Protein AF-A0A7S3FUT3-F1 (afdb_monomer_lite)

Radius of gyration: 18.14 Å; chains: 1; bounding box: 53×29×49 Å

Organism: NCBI:txid1461544

InterPro domains:
  IPR005062 SAC3/GANP/THP3, conserved domain [PF03399] (9-137)
  IPR045107 SAC3/GANP/THP3 [PTHR12436] (10-137)

pLDDT: mean 81.15, std 15.37, range [35.28, 95.75]

Secondary structure (DSSP, 8-state):
----------TTPPPTTHHHHHHHHHHHTSS-BTTB---HHHHHHHHHTS-HHHHTSHHHHHHHHHHHHHHHT-HHHHHHHHHTS-HHHHHHHHTTHHHHHHHHHHHHHTTTT-TT----HHHHHHHTT-SSHHHH--

Structure (mmCIF, N/CA/C/O backbone):
data_AF-A0A7S3FUT3-F1
#
_entry.id   AF-A0A7S3FUT3-F1
#
loop_
_atom_site.group_PDB
_atom_site.id
_atom_site.type_symbol
_atom_site.label_atom_id
_atom_site.label_alt_id
_atom_site.label_comp_id
_atom_site.label_asym_id
_atom_site.label_entity_id
_atom_site.label_seq_id
_atom_site.pdbx_PDB_ins_code
_atom_site.Cartn_x
_atom_site.Cartn_y
_atom_site.Cartn_z
_atom_site.occupancy
_atom_site.B_iso_or_equiv
_atom_site.auth_seq_id
_atom_site.auth_comp_id
_atom_site.auth_asym_id
_atom_site.auth_atom_id
_atom_site.pdbx_PDB_model_num
ATOM 1 N N . SER A 1 1 ? -35.130 17.865 8.132 1.00 36.56 1 SER A N 1
ATOM 2 C CA . SER A 1 1 ? -34.194 16.782 7.783 1.00 36.56 1 SER A CA 1
ATOM 3 C C . SER A 1 1 ? -33.042 16.834 8.769 1.00 36.56 1 SER A C 1
ATOM 5 O O . SER A 1 1 ? -32.382 17.861 8.861 1.00 36.56 1 SER A O 1
ATOM 7 N N . SER A 1 2 ? -32.949 15.828 9.637 1.00 39.16 2 SER A N 1
ATOM 8 C CA . SER A 1 2 ? -32.125 15.832 10.848 1.00 39.16 2 SER A CA 1
ATOM 9 C C . SER A 1 2 ? -30.652 15.613 10.494 1.00 39.16 2 SER A C 1
ATOM 11 O O . SER A 1 2 ? -30.248 14.503 10.156 1.00 39.16 2 SER A O 1
ATOM 13 N N . TYR A 1 3 ? -29.847 16.674 10.554 1.00 35.28 3 TYR A N 1
ATOM 14 C CA . TYR A 1 3 ? -28.395 16.542 10.588 1.00 35.28 3 TYR A CA 1
ATOM 15 C C . TYR A 1 3 ? -28.025 15.998 11.966 1.00 35.28 3 TYR A C 1
ATOM 17 O O . TYR A 1 3 ? -28.067 16.726 12.956 1.00 35.28 3 TYR A O 1
ATOM 25 N N . ARG A 1 4 ? -27.711 14.701 12.034 1.00 42.66 4 ARG A N 1
ATOM 26 C CA . ARG A 1 4 ? -27.164 14.051 13.228 1.00 42.66 4 ARG A CA 1
ATOM 27 C C . ARG A 1 4 ? -25.776 14.638 13.504 1.00 42.66 4 ARG A C 1
ATOM 29 O O . ARG A 1 4 ? -24.764 14.143 13.022 1.00 42.66 4 ARG A O 1
ATOM 36 N N . THR A 1 5 ? -25.749 15.740 14.241 1.00 48.84 5 THR A N 1
ATOM 37 C CA . THR A 1 5 ? -24.556 16.326 14.842 1.00 48.84 5 THR A CA 1
ATOM 38 C C . THR A 1 5 ? -24.206 15.581 16.130 1.00 48.84 5 THR A C 1
ATOM 40 O O . THR A 1 5 ? -25.088 15.192 16.890 1.00 48.84 5 THR A O 1
ATOM 43 N N . LYS A 1 6 ? -22.892 15.442 16.360 1.00 42.16 6 LYS A N 1
ATOM 44 C CA . LYS A 1 6 ? -22.205 14.847 17.522 1.00 42.16 6 LYS A CA 1
ATOM 45 C C . LYS A 1 6 ? -22.199 13.315 17.579 1.00 42.16 6 LYS A C 1
ATOM 47 O O . LYS A 1 6 ? -23.019 12.684 18.232 1.00 42.16 6 LYS A O 1
ATOM 52 N N . SER A 1 7 ? -21.165 12.718 16.985 1.00 48.50 7 SER A N 1
ATOM 53 C CA . SER A 1 7 ? -20.637 11.441 17.468 1.00 48.50 7 SER A CA 1
ATOM 54 C C . SER A 1 7 ? -19.977 11.681 18.833 1.00 48.50 7 SER A C 1
ATOM 56 O O . SER A 1 7 ? -18.773 11.921 18.926 1.00 48.50 7 SER A O 1
ATOM 58 N N . GLU A 1 8 ? -20.779 11.689 19.895 1.00 43.78 8 GLU A N 1
ATOM 59 C CA . GLU A 1 8 ? -20.281 11.477 21.251 1.00 43.78 8 GLU A CA 1
ATOM 60 C C . GLU A 1 8 ? -19.696 10.064 21.294 1.00 43.78 8 GLU A C 1
ATOM 62 O O . GLU A 1 8 ? -20.415 9.073 21.411 1.00 43.78 8 GLU A O 1
ATOM 67 N N . VAL A 1 9 ? -18.378 9.957 21.126 1.00 53.31 9 VAL A N 1
ATOM 68 C CA . VAL A 1 9 ? -17.667 8.699 21.344 1.00 53.31 9 VAL A CA 1
ATOM 69 C C . VAL A 1 9 ? -17.730 8.421 22.843 1.00 53.31 9 VAL A C 1
ATOM 71 O O . VAL A 1 9 ? -16.925 8.932 23.621 1.00 53.31 9 VAL A O 1
ATOM 74 N N . ARG A 1 10 ? -18.726 7.639 23.265 1.00 49.53 10 ARG A N 1
ATOM 75 C CA . ARG A 1 10 ? -18.738 7.024 24.592 1.00 49.53 10 ARG A CA 1
ATOM 76 C C . ARG A 1 10 ? -17.514 6.118 24.670 1.00 49.53 10 ARG A C 1
ATOM 78 O O . ARG A 1 10 ? -17.384 5.191 23.872 1.00 49.53 10 ARG A O 1
ATOM 85 N N . GLN A 1 11 ? -16.589 6.417 25.581 1.00 49.38 11 GLN A N 1
ATOM 86 C CA . GLN A 1 11 ? -15.420 5.569 25.805 1.00 49.38 11 GLN A CA 1
ATOM 87 C C . GLN A 1 11 ? -15.899 4.150 26.145 1.00 49.38 11 GLN A C 1
ATOM 89 O O . GLN A 1 11 ? -16.510 3.946 27.188 1.00 49.38 11 GLN A O 1
ATOM 94 N N . GLY A 1 12 ? -15.654 3.191 25.246 1.00 57.66 12 GLY A N 1
ATOM 95 C CA . GLY A 1 12 ? -15.927 1.768 25.475 1.00 57.66 12 GLY A CA 1
ATOM 96 C C . GLY A 1 12 ? -16.931 1.103 24.529 1.00 57.66 12 GLY A C 1
ATOM 97 O O . GLY A 1 12 ? -16.929 -0.122 24.458 1.00 57.66 12 GLY A O 1
ATOM 98 N N . GLU A 1 13 ? -17.728 1.849 23.759 1.00 67.25 13 GLU A N 1
ATOM 99 C CA . GLU A 1 13 ? -18.668 1.239 22.803 1.00 67.25 13 GLU A CA 1
ATOM 100 C C . GLU A 1 13 ? -17.945 0.812 21.507 1.00 67.25 13 GLU A C 1
ATOM 102 O O . GLU A 1 13 ? -17.239 1.626 20.897 1.00 67.25 13 GLU A O 1
ATOM 107 N N . PRO A 1 14 ? -18.063 -0.457 21.070 1.00 69.19 14 PRO A N 1
ATOM 108 C CA . PRO A 1 14 ? -17.487 -0.912 19.812 1.00 69.19 14 PRO A CA 1
ATOM 109 C C . PRO A 1 14 ? -18.183 -0.232 18.624 1.00 69.19 14 PRO A C 1
ATOM 111 O O . PRO A 1 14 ? -19.389 -0.350 18.434 1.00 69.19 14 PRO A O 1
ATOM 114 N N . CYS A 1 15 ? -17.407 0.481 17.805 1.00 82.00 15 CYS A N 1
ATOM 115 C CA . CYS A 1 15 ? -17.895 1.067 16.561 1.00 82.00 15 CYS A CA 1
ATOM 116 C C . CYS A 1 15 ? -17.772 0.038 15.432 1.00 82.00 15 CYS A C 1
ATOM 118 O O . CYS A 1 15 ? -16.674 -0.447 15.161 1.00 82.00 15 CYS A O 1
ATOM 120 N N . GLU A 1 16 ? -18.883 -0.258 14.757 1.00 87.81 16 GLU A N 1
ATOM 121 C CA . GLU A 1 16 ? -18.956 -1.230 13.656 1.00 87.81 16 GLU A CA 1
ATOM 122 C C . GLU A 1 16 ? -17.930 -0.944 12.549 1.00 87.81 16 GLU A C 1
ATOM 124 O O . GLU A 1 16 ? -17.265 -1.854 12.060 1.00 87.81 16 GLU A O 1
ATOM 129 N N . ASN A 1 17 ? -17.718 0.336 12.229 1.00 90.62 17 ASN A N 1
ATOM 130 C CA . ASN A 1 17 ? -16.804 0.758 11.166 1.00 90.62 17 ASN A CA 1
ATOM 131 C C . ASN A 1 17 ? -15.352 0.924 11.641 1.00 90.62 17 ASN A C 1
ATOM 133 O O . ASN A 1 17 ? -14.477 1.233 10.833 1.00 90.62 17 ASN A O 1
ATOM 137 N N . GLU A 1 18 ? -15.053 0.741 12.935 1.00 92.12 18 GLU A N 1
ATOM 138 C CA . GLU A 1 18 ? -13.688 0.899 13.455 1.00 92.12 18 GLU A CA 1
ATOM 139 C C . GLU A 1 18 ? -12.642 0.112 12.642 1.00 92.12 18 GLU A C 1
ATOM 141 O O . GLU A 1 18 ? -11.625 0.712 12.285 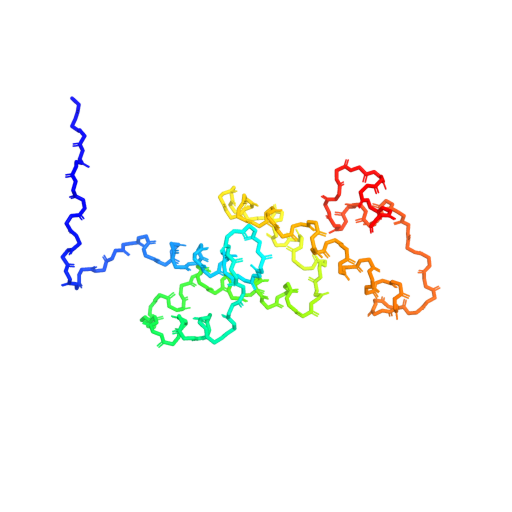1.00 92.12 18 GLU A O 1
ATOM 146 N N . PRO A 1 19 ? -12.853 -1.171 12.281 1.00 93.81 19 PRO A N 1
ATOM 147 C CA . PRO A 1 19 ? -11.848 -1.934 11.545 1.00 93.81 19 PRO A CA 1
ATOM 148 C C . PRO A 1 19 ? -11.506 -1.347 10.171 1.00 93.81 19 PRO A C 1
ATOM 150 O O . PRO A 1 19 ? -10.339 -1.339 9.776 1.00 93.81 19 PRO A O 1
ATOM 153 N N . GLU A 1 20 ? -12.498 -0.801 9.470 1.00 94.81 20 GLU A N 1
ATOM 154 C CA . GLU A 1 20 ? -12.325 -0.158 8.168 1.00 94.81 20 GLU A CA 1
ATOM 155 C C . GLU A 1 20 ? -11.471 1.116 8.289 1.00 94.81 20 GLU A C 1
ATOM 157 O O . GLU A 1 20 ? -10.458 1.270 7.604 1.00 94.81 20 GLU A O 1
ATOM 162 N N . PHE A 1 21 ? -11.799 2.001 9.236 1.00 94.25 21 PHE A N 1
ATOM 163 C CA . PHE A 1 21 ? -11.026 3.229 9.457 1.00 94.25 21 PHE A CA 1
ATOM 164 C C . PHE A 1 21 ? -9.607 2.953 9.972 1.00 94.25 21 PHE A C 1
ATOM 166 O O . PHE A 1 21 ? -8.667 3.675 9.623 1.00 94.25 21 PHE A O 1
ATOM 173 N N . ARG A 1 22 ? -9.417 1.893 10.771 1.00 94.31 22 ARG A N 1
ATOM 174 C CA . ARG A 1 22 ? -8.083 1.434 11.189 1.00 94.31 22 ARG A CA 1
ATOM 175 C C . ARG A 1 22 ? -7.259 0.988 9.985 1.00 94.31 22 ARG A C 1
ATOM 177 O O . ARG A 1 22 ? -6.097 1.375 9.888 1.00 94.31 22 ARG A O 1
ATOM 184 N N . ALA A 1 23 ? -7.858 0.245 9.056 1.00 95.38 23 ALA A N 1
ATOM 185 C CA . ALA A 1 23 ? -7.206 -0.147 7.813 1.00 95.38 23 ALA A CA 1
ATOM 186 C C . ALA A 1 23 ? -6.791 1.078 6.982 1.00 95.38 23 ALA A C 1
ATOM 188 O O . ALA A 1 23 ? -5.636 1.163 6.570 1.00 95.38 23 ALA A O 1
ATOM 189 N N . TYR A 1 24 ? -7.667 2.074 6.817 1.00 94.88 24 TYR A N 1
ATOM 190 C CA . TYR A 1 24 ? -7.325 3.316 6.108 1.00 94.88 24 TYR A CA 1
ATOM 191 C C . TYR A 1 24 ? -6.161 4.068 6.741 1.00 94.88 24 TYR A C 1
ATOM 193 O O . TYR A 1 24 ? -5.281 4.544 6.027 1.00 94.88 24 TYR A O 1
ATOM 201 N N . TYR A 1 25 ? -6.112 4.143 8.071 1.00 93.00 25 TYR A N 1
ATOM 202 C CA . TYR A 1 25 ? -4.994 4.773 8.766 1.00 93.00 25 TYR A CA 1
ATOM 203 C C . TYR A 1 25 ? -3.662 4.053 8.507 1.00 93.00 25 TYR A C 1
ATOM 205 O O . TYR A 1 25 ? -2.652 4.710 8.243 1.00 93.00 25 TYR A O 1
ATOM 213 N N . LEU A 1 26 ? -3.657 2.714 8.536 1.00 94.06 26 LEU A N 1
ATOM 214 C CA . LEU A 1 26 ? -2.470 1.924 8.193 1.00 94.06 26 LEU A CA 1
ATOM 215 C C . LEU A 1 26 ? -2.040 2.201 6.748 1.00 94.06 26 LEU A C 1
ATOM 217 O O . LEU A 1 26 ? -0.872 2.496 6.509 1.00 94.06 26 LEU A O 1
ATOM 221 N N . LEU A 1 27 ? -2.991 2.202 5.807 1.00 94.31 27 LEU A N 1
ATOM 222 C CA . LEU A 1 27 ? -2.729 2.478 4.393 1.00 94.31 27 LEU A CA 1
ATOM 223 C C . LEU A 1 27 ? -2.186 3.896 4.148 1.00 94.31 27 LEU A C 1
ATOM 225 O O . LEU A 1 27 ? -1.264 4.064 3.362 1.00 94.31 27 LEU A O 1
ATOM 229 N N . LEU A 1 28 ? -2.693 4.907 4.856 1.00 92.81 28 LEU A N 1
ATOM 230 C CA . LEU A 1 28 ? -2.210 6.294 4.780 1.00 92.81 28 LEU A CA 1
ATOM 231 C C . LEU A 1 28 ? -0.812 6.491 5.382 1.00 92.81 28 LEU A C 1
ATOM 233 O O . LEU A 1 28 ? -0.176 7.518 5.161 1.00 92.81 28 LEU A O 1
ATOM 237 N N . THR A 1 29 ? -0.327 5.551 6.187 1.00 91.88 29 THR A N 1
ATOM 238 C CA . THR A 1 29 ? 0.957 5.679 6.892 1.00 91.88 29 THR A CA 1
ATOM 239 C C . THR A 1 29 ? 1.981 4.626 6.465 1.00 91.88 29 THR A C 1
ATOM 241 O O . THR A 1 29 ? 3.057 4.545 7.060 1.00 91.88 29 THR A O 1
ATOM 244 N N . MET A 1 30 ? 1.696 3.874 5.393 1.00 90.19 30 MET A N 1
ATOM 245 C CA . MET A 1 30 ? 2.605 2.859 4.839 1.00 90.19 30 MET A CA 1
ATOM 246 C C . MET A 1 30 ? 3.931 3.465 4.387 1.00 90.19 30 MET A C 1
ATOM 248 O O . MET A 1 30 ? 5.003 2.915 4.641 1.00 90.19 30 MET A O 1
ATOM 252 N N . ASP A 1 31 ? 3.871 4.619 3.719 1.00 92.00 31 ASP A N 1
ATOM 253 C CA . ASP A 1 31 ? 5.054 5.329 3.249 1.00 92.00 31 ASP A CA 1
ATOM 254 C C . ASP A 1 31 ? 4.896 6.854 3.293 1.00 92.00 31 ASP A C 1
ATOM 256 O O . ASP A 1 31 ? 3.806 7.396 3.509 1.00 92.00 31 ASP A O 1
ATOM 260 N N . THR A 1 32 ? 6.013 7.544 3.083 1.00 89.38 32 THR A N 1
ATOM 261 C CA . THR A 1 32 ? 6.087 9.003 3.114 1.00 89.38 32 THR A CA 1
ATOM 262 C C . THR A 1 32 ? 5.458 9.604 1.860 1.00 89.38 32 THR A C 1
ATOM 264 O O . THR A 1 32 ? 5.924 9.356 0.750 1.00 89.38 32 THR A O 1
ATOM 267 N N . HIS A 1 33 ? 4.428 10.430 2.039 1.00 87.75 33 HIS A N 1
ATOM 268 C CA . HIS A 1 33 ? 3.794 11.202 0.971 1.00 87.75 33 HIS A CA 1
ATOM 269 C C . HIS A 1 33 ? 3.103 12.445 1.551 1.00 87.75 33 HIS A C 1
ATOM 271 O O . HIS A 1 33 ? 2.506 12.395 2.628 1.00 87.75 33 HIS A O 1
ATOM 277 N N . GLY A 1 34 ? 3.160 13.578 0.845 1.00 86.12 34 GLY A N 1
ATOM 278 C CA . GLY A 1 34 ? 2.579 14.836 1.329 1.00 86.12 34 GLY A CA 1
ATOM 279 C C . GLY A 1 34 ? 3.026 15.171 2.760 1.00 86.12 34 GLY A C 1
ATOM 280 O O . GLY A 1 34 ? 4.218 15.303 3.030 1.00 86.12 34 GLY A O 1
ATOM 281 N N . LYS A 1 35 ? 2.062 15.282 3.685 1.00 85.88 35 LYS A N 1
ATOM 282 C CA . LYS A 1 35 ? 2.313 15.517 5.122 1.00 85.88 35 LYS A CA 1
ATOM 283 C C . LYS A 1 35 ? 2.564 14.243 5.940 1.00 85.88 35 LYS A C 1
ATOM 285 O O . LYS A 1 35 ? 2.963 14.338 7.098 1.00 85.88 35 LYS A O 1
ATOM 290 N N . TYR A 1 36 ? 2.284 13.070 5.380 1.00 86.31 36 TYR A N 1
ATOM 291 C CA . TYR A 1 36 ? 2.439 11.796 6.070 1.00 86.31 36 TYR A CA 1
ATOM 292 C C . TYR A 1 36 ? 3.891 11.344 5.973 1.00 86.31 36 TYR A C 1
ATOM 294 O O . TYR A 1 36 ? 4.478 11.306 4.891 1.00 86.31 36 TYR A O 1
ATOM 302 N N . ARG A 1 37 ? 4.476 11.004 7.120 1.00 86.50 37 ARG A N 1
ATOM 303 C CA . ARG A 1 37 ? 5.824 10.446 7.214 1.00 86.50 37 ARG A CA 1
ATOM 304 C C . ARG A 1 37 ? 5.731 8.992 7.612 1.00 86.50 37 ARG A C 1
ATOM 306 O O . ARG A 1 37 ? 4.986 8.648 8.528 1.00 86.50 37 ARG A O 1
ATOM 313 N N . ARG A 1 38 ? 6.514 8.155 6.935 1.00 86.19 38 ARG A N 1
ATOM 314 C CA . ARG A 1 38 ? 6.620 6.753 7.306 1.00 86.19 38 ARG A CA 1
ATOM 315 C C . ARG A 1 38 ? 7.268 6.632 8.675 1.00 86.19 38 ARG A C 1
ATOM 317 O O . ARG A 1 38 ? 8.394 7.079 8.874 1.00 86.19 38 ARG A O 1
ATOM 324 N N . ASP A 1 39 ? 6.586 5.932 9.565 1.00 87.94 39 ASP A N 1
ATOM 325 C CA . ASP A 1 39 ? 7.144 5.505 10.836 1.00 87.94 39 ASP A CA 1
ATOM 326 C C . ASP A 1 39 ? 6.794 4.032 11.062 1.00 87.94 39 ASP A C 1
ATOM 328 O O . ASP A 1 39 ? 5.667 3.657 11.394 1.00 87.94 39 ASP A O 1
ATOM 332 N N . LYS A 1 40 ? 7.794 3.171 10.852 1.00 85.69 40 LYS A N 1
ATOM 333 C CA . LYS A 1 40 ? 7.650 1.722 11.019 1.00 85.69 40 LYS A CA 1
ATOM 334 C C . LYS A 1 40 ? 7.331 1.359 12.472 1.00 85.69 40 LYS A C 1
ATOM 336 O O . LYS A 1 40 ? 6.605 0.390 12.712 1.00 85.69 40 LYS A O 1
ATOM 341 N N . SER A 1 41 ? 7.857 2.124 13.429 1.00 87.25 41 SER A N 1
ATOM 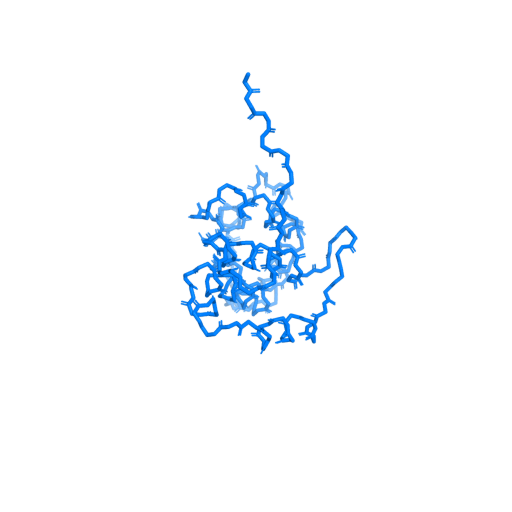342 C CA . SER A 1 41 ? 7.577 1.912 14.846 1.00 87.25 41 SER A CA 1
ATOM 343 C C . SER A 1 41 ? 6.129 2.277 15.164 1.00 87.25 41 SER A C 1
ATOM 345 O O . SER A 1 41 ? 5.435 1.466 15.772 1.00 87.25 41 SER A O 1
ATOM 347 N N . ALA A 1 42 ? 5.625 3.396 14.631 1.00 85.62 42 ALA A N 1
ATOM 348 C CA . ALA A 1 42 ? 4.229 3.796 14.778 1.00 85.62 42 ALA A CA 1
ATOM 349 C C . ALA A 1 42 ? 3.262 2.800 14.125 1.00 85.62 42 ALA A C 1
ATOM 351 O O . ALA A 1 42 ? 2.240 2.478 14.722 1.00 85.62 42 ALA A O 1
ATOM 352 N N . HIS A 1 43 ? 3.588 2.260 12.947 1.00 87.81 43 HIS A N 1
ATOM 353 C CA . HIS A 1 43 ? 2.763 1.233 12.300 1.00 87.81 43 HIS A CA 1
ATOM 354 C C . HIS A 1 43 ? 2.677 -0.041 13.157 1.00 87.81 43 HIS A C 1
ATOM 356 O O . HIS A 1 43 ? 1.599 -0.588 13.382 1.00 87.81 43 HIS A O 1
ATOM 362 N N . THR A 1 44 ? 3.815 -0.506 13.679 1.00 89.81 44 THR A N 1
ATOM 363 C CA . THR A 1 44 ? 3.874 -1.718 14.515 1.00 89.81 44 THR A CA 1
ATOM 364 C C . THR A 1 44 ? 3.181 -1.495 15.860 1.00 89.81 44 THR A C 1
ATOM 366 O O . THR A 1 44 ? 2.453 -2.358 16.347 1.00 89.81 44 THR A O 1
ATOM 369 N N . PHE A 1 45 ? 3.353 -0.306 16.436 1.00 89.88 45 PHE A N 1
ATOM 370 C CA . PHE A 1 45 ? 2.670 0.127 17.648 1.00 89.88 45 PHE A CA 1
ATOM 371 C C . PHE A 1 45 ? 1.155 0.251 17.449 1.00 89.88 45 PHE A C 1
ATOM 373 O O . PHE A 1 45 ? 0.388 -0.164 18.310 1.00 89.88 45 PHE A O 1
ATOM 380 N N . ALA A 1 46 ? 0.699 0.767 16.305 1.00 89.31 46 ALA A N 1
ATOM 381 C CA . ALA A 1 46 ? -0.722 0.843 15.988 1.00 89.31 46 ALA A CA 1
ATOM 382 C C . ALA A 1 46 ? -1.355 -0.552 15.975 1.00 89.31 46 ALA A C 1
ATOM 384 O O . ALA A 1 46 ? -2.404 -0.732 16.583 1.00 89.31 46 ALA A O 1
ATOM 385 N N . LEU A 1 47 ? -0.696 -1.542 15.358 1.00 92.12 47 LEU A N 1
ATOM 386 C CA . LEU A 1 47 ? -1.162 -2.932 15.350 1.00 92.12 47 LEU A CA 1
ATOM 387 C C . LEU A 1 47 ? -1.209 -3.540 16.758 1.00 92.12 47 LEU A C 1
ATOM 389 O O . LEU A 1 47 ? -2.197 -4.181 17.106 1.00 92.12 47 LEU A O 1
ATOM 393 N N . SER A 1 48 ? -0.188 -3.310 17.592 1.00 91.38 48 SER A N 1
ATOM 394 C CA . SER A 1 48 ? -0.134 -3.881 18.948 1.00 91.38 48 SER A CA 1
ATOM 395 C C . SER A 1 48 ? -1.153 -3.280 19.919 1.00 91.38 48 SER A C 1
ATOM 397 O O . SER A 1 48 ? -1.449 -3.877 20.953 1.00 91.38 48 SER A O 1
ATOM 399 N N . LYS A 1 49 ? -1.700 -2.101 19.602 1.00 90.00 49 LYS A N 1
ATOM 400 C CA . LYS A 1 49 ? -2.757 -1.444 20.381 1.00 90.00 49 LYS A CA 1
ATOM 401 C C . LYS A 1 49 ? -4.173 -1.802 19.928 1.00 90.00 49 LYS A C 1
ATOM 403 O O . LYS A 1 49 ? -5.122 -1.398 20.599 1.00 90.00 49 LYS A O 1
ATOM 408 N N . MET A 1 50 ? -4.343 -2.521 18.817 1.00 91.94 50 MET A N 1
ATOM 409 C CA . MET A 1 50 ? -5.667 -2.943 18.351 1.00 91.94 50 MET A CA 1
ATOM 410 C C . MET A 1 50 ? -6.194 -4.123 19.168 1.00 91.94 50 MET A C 1
ATOM 412 O O . MET A 1 50 ? -5.444 -5.011 19.569 1.00 91.94 50 MET A O 1
ATOM 416 N N . ARG A 1 51 ? -7.514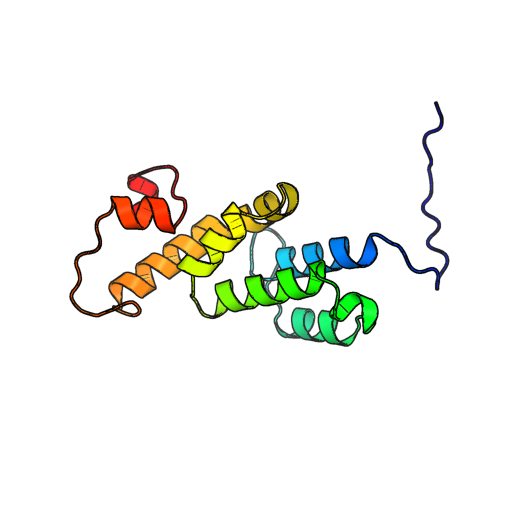 -4.147 19.377 1.00 91.88 51 ARG A N 1
ATOM 417 C CA . ARG A 1 51 ? -8.199 -5.310 19.951 1.00 91.88 51 ARG A CA 1
ATOM 418 C C . ARG A 1 51 ? -8.113 -6.505 18.988 1.00 91.88 51 ARG A C 1
ATOM 420 O O . ARG A 1 51 ? -8.128 -6.274 17.773 1.00 91.88 51 ARG A O 1
ATOM 427 N N . PRO A 1 52 ? -8.063 -7.756 19.479 1.00 91.56 52 PRO A N 1
ATOM 428 C CA . PRO A 1 52 ? -7.949 -8.936 18.623 1.00 91.56 52 PRO A CA 1
ATOM 429 C C . PRO A 1 52 ? -9.026 -9.015 17.537 1.00 91.56 52 PRO A C 1
ATOM 431 O O . PRO A 1 52 ? -8.717 -9.364 16.404 1.00 91.56 52 PRO A O 1
ATOM 434 N N . GLU A 1 53 ? -10.269 -8.643 17.830 1.00 92.31 53 GLU A N 1
ATOM 435 C CA . GLU A 1 53 ? -11.389 -8.704 16.880 1.00 92.31 53 GLU A CA 1
ATOM 436 C C . GLU A 1 53 ? -11.168 -7.759 15.689 1.00 92.31 53 GLU A C 1
ATOM 438 O O . GLU A 1 53 ? -11.477 -8.082 14.544 1.00 92.31 53 GLU A O 1
ATOM 443 N N . ILE A 1 54 ? -10.563 -6.600 15.955 1.00 93.19 54 ILE A N 1
ATOM 444 C CA . ILE A 1 54 ? -10.216 -5.604 14.939 1.00 93.19 54 ILE A CA 1
ATOM 445 C C . ILE A 1 54 ? -8.987 -6.063 14.158 1.00 93.19 54 ILE A C 1
ATOM 447 O O . ILE A 1 54 ? -8.970 -5.977 12.931 1.00 93.19 54 ILE A O 1
ATOM 451 N N . LEU A 1 55 ? -7.972 -6.577 14.856 1.00 93.44 55 LEU A N 1
ATOM 452 C CA . LEU A 1 55 ? -6.726 -7.034 14.247 1.00 93.44 55 LEU A CA 1
ATOM 453 C C . LEU A 1 55 ? -6.960 -8.183 13.254 1.00 93.44 55 LEU A C 1
ATOM 455 O O . LEU A 1 55 ? -6.341 -8.212 12.192 1.00 93.44 55 LEU A O 1
ATOM 459 N N . HIS A 1 56 ? -7.868 -9.107 13.576 1.00 94.12 56 HIS A N 1
ATOM 460 C CA . HIS A 1 56 ? -8.223 -10.240 12.715 1.00 94.12 56 HIS A CA 1
ATOM 461 C C . HIS A 1 56 ? -9.333 -9.919 11.704 1.00 94.12 56 HIS A C 1
ATOM 463 O O . HIS A 1 56 ? -9.709 -10.785 10.915 1.00 94.12 56 HIS A O 1
ATOM 469 N N . SER A 1 57 ? -9.850 -8.687 11.690 1.00 95.75 57 SER A N 1
ATOM 470 C CA . SER A 1 57 ? -10.827 -8.268 10.686 1.00 95.75 57 SER A CA 1
ATOM 471 C C . SER A 1 57 ? -10.240 -8.332 9.273 1.00 95.75 57 SER A C 1
ATOM 473 O O . SER A 1 57 ? -9.054 -8.063 9.053 1.00 95.75 57 SER A O 1
ATOM 475 N N . GLY A 1 58 ? -11.096 -8.614 8.286 1.00 94.25 58 GLY A N 1
ATOM 476 C CA . GLY A 1 58 ? -10.691 -8.633 6.879 1.00 94.25 58 GLY A CA 1
ATOM 477 C C . GLY A 1 58 ? -10.071 -7.310 6.416 1.00 94.25 58 GLY A C 1
ATOM 478 O O . GLY A 1 58 ? -9.110 -7.327 5.653 1.00 94.25 58 GLY A O 1
ATOM 479 N N . PHE A 1 59 ? -10.550 -6.173 6.934 1.00 94.69 59 PHE A N 1
ATOM 480 C CA . PHE A 1 59 ? -10.032 -4.842 6.604 1.00 94.69 59 PHE A CA 1
ATOM 481 C C . PHE A 1 59 ? -8.581 -4.645 7.055 1.00 94.69 59 PHE A C 1
ATOM 483 O O . PHE A 1 59 ? -7.732 -4.234 6.262 1.00 94.69 59 PHE A O 1
ATOM 490 N N . VAL A 1 60 ? -8.273 -4.958 8.318 1.00 95.19 60 VAL A N 1
ATOM 491 C CA . VAL A 1 60 ? -6.918 -4.776 8.861 1.00 95.19 60 VAL A CA 1
ATOM 492 C C . VAL A 1 60 ? -5.951 -5.786 8.251 1.00 95.19 60 VAL A C 1
ATOM 494 O O . VAL A 1 60 ? -4.851 -5.407 7.850 1.00 95.19 60 VAL A O 1
ATOM 497 N N . GLN A 1 61 ? -6.367 -7.046 8.096 1.00 95.06 61 GLN A N 1
ATOM 498 C CA . GLN A 1 61 ? -5.554 -8.070 7.434 1.00 95.06 61 GLN A CA 1
ATOM 499 C C . GLN A 1 61 ? -5.238 -7.697 5.982 1.00 95.06 61 GLN A C 1
ATOM 501 O O . GLN A 1 61 ? -4.097 -7.843 5.542 1.00 95.06 61 GLN A O 1
ATOM 506 N N . PHE A 1 62 ? -6.215 -7.151 5.255 1.00 93.75 62 PHE A N 1
ATOM 507 C CA . PHE A 1 62 ? -6.008 -6.623 3.910 1.00 93.75 62 PHE A CA 1
ATOM 508 C C . PHE A 1 62 ? -4.962 -5.497 3.895 1.00 93.75 62 PHE A C 1
ATOM 510 O O . PHE A 1 62 ? -4.015 -5.550 3.108 1.00 93.75 62 PHE A O 1
ATOM 517 N N . ALA A 1 63 ? -5.077 -4.512 4.794 1.00 94.94 63 ALA A N 1
ATOM 518 C CA . ALA A 1 63 ? -4.122 -3.406 4.869 1.00 94.94 63 ALA A CA 1
ATOM 519 C C . ALA A 1 63 ? -2.697 -3.879 5.202 1.00 94.94 63 ALA A C 1
ATOM 521 O O . ALA A 1 63 ? -1.734 -3.420 4.588 1.00 94.94 63 ALA A O 1
ATOM 522 N N . VAL A 1 64 ? -2.554 -4.837 6.123 1.00 93.50 64 VAL A N 1
ATOM 523 C CA . VAL A 1 64 ? -1.256 -5.431 6.479 1.00 93.50 64 VAL A CA 1
ATOM 524 C C . VAL A 1 64 ? -0.634 -6.165 5.289 1.00 93.50 64 VAL A C 1
ATOM 526 O O . VAL A 1 64 ? 0.549 -5.963 5.009 1.00 93.50 64 VAL A O 1
ATOM 529 N N . GLN A 1 65 ? -1.415 -6.973 4.564 1.00 92.38 65 GLN A N 1
ATOM 530 C CA . GLN A 1 65 ? -0.938 -7.683 3.371 1.00 92.38 65 GLN A CA 1
ATOM 531 C C . GLN A 1 65 ? -0.474 -6.719 2.278 1.00 92.38 65 GLN A C 1
ATOM 533 O O . GLN A 1 65 ? 0.563 -6.941 1.655 1.00 92.38 65 GLN A O 1
ATOM 538 N N . LEU A 1 66 ? -1.219 -5.636 2.060 1.00 92.81 66 LEU A N 1
ATOM 539 C CA . LEU A 1 66 ? -0.892 -4.645 1.043 1.00 92.81 66 LEU A CA 1
ATOM 540 C C . LEU A 1 66 ? 0.365 -3.842 1.412 1.00 92.81 66 LEU A C 1
ATOM 542 O O . LEU A 1 66 ? 1.245 -3.649 0.571 1.00 92.81 66 LEU A O 1
ATOM 546 N N . ASN A 1 67 ? 0.496 -3.463 2.685 1.00 92.81 67 ASN A N 1
ATOM 547 C CA . ASN A 1 67 ? 1.694 -2.826 3.227 1.00 92.81 67 ASN A CA 1
ATOM 548 C C . ASN A 1 67 ? 2.938 -3.731 3.099 1.00 92.81 67 ASN A C 1
ATOM 550 O O . ASN A 1 67 ? 4.009 -3.267 2.704 1.00 92.81 67 ASN A O 1
ATOM 554 N N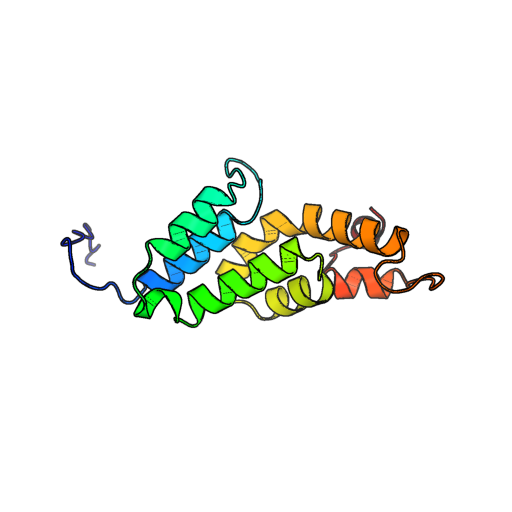 . SER A 1 68 ? 2.801 -5.032 3.378 1.00 91.94 68 SER A N 1
ATOM 555 C CA . SER A 1 68 ? 3.873 -6.021 3.174 1.00 91.94 68 SER A CA 1
ATOM 556 C C . SER A 1 68 ? 4.256 -6.129 1.693 1.00 91.94 68 SER A C 1
ATOM 558 O O . SER A 1 68 ? 5.427 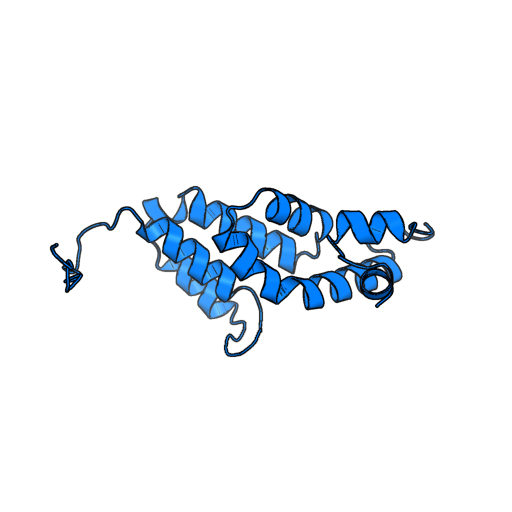-5.926 1.367 1.00 91.94 68 SER A O 1
ATOM 560 N N . ALA A 1 69 ? 3.286 -6.302 0.785 1.00 91.12 69 ALA A N 1
ATOM 561 C CA . ALA A 1 69 ? 3.541 -6.395 -0.656 1.00 91.12 69 ALA A CA 1
ATOM 562 C C . ALA A 1 69 ? 4.272 -5.158 -1.212 1.00 91.12 69 ALA A C 1
ATOM 564 O O . ALA A 1 69 ? 5.226 -5.289 -1.985 1.00 91.12 69 ALA A O 1
ATOM 565 N N . TYR A 1 70 ? 3.872 -3.959 -0.775 1.00 92.44 70 TYR A N 1
ATOM 566 C CA . TYR A 1 70 ? 4.516 -2.703 -1.162 1.00 92.44 70 TYR A CA 1
ATOM 567 C C . TYR A 1 70 ? 5.977 -2.622 -0.675 1.00 92.44 70 TYR A C 1
ATOM 569 O O . TYR A 1 70 ? 6.868 -2.174 -1.402 1.00 92.44 70 TYR A O 1
ATOM 577 N N . HIS A 1 71 ? 6.270 -3.071 0.547 1.00 91.00 71 HIS A N 1
ATOM 578 C CA . HIS A 1 71 ? 7.619 -2.967 1.111 1.00 91.00 71 HIS A CA 1
ATOM 579 C C . HIS A 1 71 ? 8.584 -4.066 0.673 1.00 91.00 71 HIS A C 1
ATOM 581 O O . HIS A 1 71 ? 9.771 -3.767 0.497 1.00 91.00 71 HIS A O 1
ATOM 587 N N . GLU A 1 72 ? 8.082 -5.279 0.450 1.00 90.44 72 GLU A N 1
ATOM 588 C CA . GLU A 1 72 ? 8.822 -6.410 -0.128 1.00 90.44 72 GLU A CA 1
ATOM 589 C C . GLU A 1 72 ? 9.208 -6.160 -1.590 1.00 90.44 72 GLU A C 1
ATOM 591 O O . GLU A 1 72 ? 10.096 -6.819 -2.122 1.00 90.44 72 GLU A O 1
ATOM 596 N N . GLY A 1 73 ? 8.580 -5.175 -2.238 1.00 85.81 73 GLY A N 1
ATOM 597 C CA . GLY A 1 73 ? 8.805 -4.879 -3.646 1.00 85.81 73 GLY A CA 1
ATOM 598 C C . GLY A 1 73 ? 8.085 -5.855 -4.569 1.00 85.81 73 GLY A C 1
ATOM 599 O O . GLY A 1 73 ? 8.465 -5.995 -5.724 1.00 85.81 73 GLY A O 1
ATOM 600 N N . ASN A 1 74 ? 7.033 -6.532 -4.104 1.00 86.88 74 ASN A N 1
ATOM 601 C CA . ASN A 1 74 ? 6.171 -7.322 -4.977 1.00 86.88 74 ASN A CA 1
ATOM 602 C C . ASN A 1 74 ? 5.120 -6.409 -5.625 1.00 86.88 74 ASN A C 1
ATOM 604 O O . ASN A 1 74 ? 3.937 -6.438 -5.281 1.00 86.88 74 ASN A O 1
ATOM 608 N N . PHE A 1 75 ? 5.570 -5.560 -6.552 1.00 87.25 75 PHE A N 1
ATOM 609 C CA . PHE A 1 75 ? 4.708 -4.550 -7.166 1.00 87.25 75 PHE A CA 1
ATOM 610 C C . PHE A 1 75 ? 3.643 -5.149 -8.088 1.00 87.25 75 PHE A C 1
ATOM 612 O O . PHE A 1 75 ? 2.557 -4.591 -8.176 1.00 87.25 75 PHE A O 1
ATOM 619 N N . VAL A 1 76 ? 3.897 -6.323 -8.680 1.00 84.88 76 VAL A N 1
ATOM 620 C CA . VAL A 1 76 ? 2.881 -7.091 -9.423 1.00 84.88 76 VAL A CA 1
ATOM 621 C C . VAL A 1 76 ? 1.686 -7.380 -8.516 1.00 84.88 76 VAL A C 1
ATOM 623 O O . VAL A 1 76 ? 0.560 -7.010 -8.836 1.00 84.88 76 VAL A O 1
ATOM 626 N N . LYS A 1 77 ? 1.943 -7.967 -7.338 1.00 86.56 77 LYS A N 1
ATOM 627 C CA . LYS A 1 77 ? 0.899 -8.268 -6.355 1.00 86.56 77 LYS A CA 1
ATOM 628 C C . LYS A 1 77 ? 0.261 -6.995 -5.802 1.00 86.56 77 LYS A C 1
ATOM 630 O O . LYS A 1 77 ? -0.947 -6.962 -5.609 1.00 86.56 77 LYS A O 1
ATOM 635 N N . PHE A 1 78 ? 1.043 -5.944 -5.556 1.00 90.44 78 PHE A N 1
ATOM 636 C CA . PHE A 1 78 ? 0.509 -4.662 -5.090 1.00 90.44 78 PHE A CA 1
ATOM 637 C C . PHE A 1 78 ? -0.539 -4.101 -6.063 1.00 90.44 78 PHE A C 1
ATOM 639 O O . PHE A 1 78 ? -1.670 -3.853 -5.653 1.00 90.44 78 PHE A O 1
ATOM 646 N N . PHE A 1 79 ? -0.196 -3.954 -7.346 1.00 88.81 79 PHE A N 1
ATOM 647 C CA . PHE A 1 79 ? -1.105 -3.398 -8.349 1.00 88.81 79 PHE A CA 1
ATOM 648 C C . PHE A 1 79 ? -2.279 -4.334 -8.673 1.00 88.81 79 PHE A C 1
ATOM 650 O O . PHE A 1 79 ? -3.395 -3.858 -8.885 1.00 88.81 79 PHE A O 1
ATOM 657 N N . GLU A 1 80 ? -2.077 -5.654 -8.615 1.00 88.75 80 GLU A N 1
ATOM 658 C CA . GLU A 1 80 ? -3.173 -6.626 -8.700 1.00 88.75 80 GLU A CA 1
ATOM 659 C C . GLU A 1 80 ? -4.198 -6.401 -7.580 1.00 88.75 80 GLU A C 1
ATOM 661 O O . GLU A 1 80 ? -5.397 -6.286 -7.842 1.00 88.75 80 GLU A O 1
ATOM 666 N N . VAL A 1 81 ? -3.740 -6.274 -6.332 1.00 87.38 81 VAL A N 1
ATOM 667 C CA . VAL A 1 81 ? -4.629 -6.057 -5.184 1.00 87.38 81 VAL A CA 1
ATOM 668 C C . VAL A 1 81 ? -5.310 -4.686 -5.261 1.00 87.38 81 VAL A C 1
ATOM 670 O O . VAL A 1 81 ? -6.508 -4.589 -4.995 1.00 87.38 81 VAL A O 1
ATOM 673 N N . VAL A 1 82 ? -4.590 -3.642 -5.684 1.00 88.50 82 VAL A N 1
ATOM 674 C CA . VAL A 1 82 ? -5.147 -2.296 -5.906 1.00 88.50 82 VAL A CA 1
ATOM 675 C C . VAL A 1 82 ? -6.313 -2.339 -6.896 1.00 88.50 82 VAL A C 1
ATOM 677 O O . VAL A 1 82 ? -7.365 -1.767 -6.610 1.00 88.50 82 VAL A O 1
ATOM 680 N N . SER A 1 83 ? -6.171 -3.061 -8.015 1.00 87.00 83 SER A N 1
ATOM 681 C CA . SER A 1 83 ? -7.202 -3.143 -9.065 1.00 87.00 83 SER A CA 1
ATOM 682 C C . SER A 1 83 ? -8.532 -3.750 -8.596 1.00 87.00 83 SER A C 1
ATOM 684 O O . SER A 1 83 ? -9.575 -3.511 -9.199 1.00 87.00 83 SER A O 1
ATOM 686 N N . ARG A 1 84 ? -8.505 -4.520 -7.501 1.00 87.94 84 ARG A N 1
ATOM 687 C CA . ARG A 1 84 ? -9.669 -5.194 -6.905 1.00 87.94 84 ARG A CA 1
ATOM 688 C C . ARG A 1 84 ? -10.173 -4.505 -5.636 1.00 87.94 84 ARG A C 1
ATOM 690 O O . ARG A 1 84 ? -11.105 -5.001 -5.005 1.00 87.94 84 ARG A O 1
ATOM 697 N N . SER A 1 85 ? -9.529 -3.417 -5.223 1.00 89.12 85 SER A N 1
ATOM 698 C CA . SER A 1 85 ? -9.826 -2.739 -3.965 1.00 89.12 85 SER A CA 1
ATOM 699 C C . SER A 1 85 ? -11.026 -1.785 -4.085 1.00 89.12 85 SER A C 1
ATOM 701 O O . SER A 1 85 ? -11.312 -1.288 -5.177 1.00 89.12 85 SER A O 1
ATOM 703 N N . PRO A 1 86 ? -11.740 -1.500 -2.979 1.00 90.88 86 PRO A N 1
ATOM 704 C CA . PRO A 1 86 ? -12.780 -0.474 -2.962 1.00 90.88 86 PRO A CA 1
ATOM 705 C C . PRO A 1 86 ? -12.245 0.895 -3.396 1.00 90.88 86 PRO A C 1
ATOM 707 O O . PRO A 1 86 ? -11.089 1.226 -3.138 1.00 90.88 86 PRO A O 1
ATOM 710 N N . TYR A 1 87 ? -13.108 1.733 -3.974 1.00 90.06 87 TYR A N 1
ATOM 711 C CA . TYR A 1 87 ? -12.713 3.036 -4.523 1.00 90.06 87 TYR A CA 1
ATOM 712 C C . TYR A 1 87 ? -11.919 3.906 -3.533 1.00 90.06 87 TYR A C 1
ATOM 714 O O . TYR A 1 87 ? -10.874 4.443 -3.884 1.00 90.06 87 TYR A O 1
ATOM 722 N N . LEU A 1 88 ? -12.358 3.992 -2.272 1.00 92.75 88 LEU A N 1
ATOM 723 C CA . LEU A 1 88 ? -11.668 4.794 -1.258 1.00 92.75 88 LEU A CA 1
ATOM 724 C C . LEU A 1 88 ? -10.258 4.268 -0.950 1.00 92.75 88 LEU A C 1
ATOM 726 O O . LEU A 1 88 ? -9.327 5.057 -0.791 1.00 92.75 88 LEU A O 1
ATOM 730 N N . VAL A 1 89 ? -10.086 2.943 -0.922 1.00 93.38 89 VAL A N 1
ATOM 731 C CA . VAL A 1 89 ? -8.765 2.314 -0.802 1.00 93.38 89 VAL A CA 1
ATOM 732 C C . VAL A 1 89 ? -7.906 2.702 -2.000 1.00 93.38 89 VAL A C 1
ATOM 734 O O . VAL A 1 89 ? -6.799 3.194 -1.806 1.00 93.38 89 VAL A O 1
ATOM 737 N N . ALA A 1 90 ? -8.417 2.561 -3.224 1.00 91.50 90 ALA A N 1
ATOM 738 C CA . ALA A 1 90 ? -7.686 2.942 -4.430 1.00 91.50 90 ALA A CA 1
ATOM 739 C C . ALA A 1 90 ? -7.258 4.423 -4.407 1.00 91.50 90 ALA A C 1
ATOM 741 O O . ALA A 1 90 ? -6.110 4.727 -4.730 1.00 91.50 90 ALA A O 1
ATOM 742 N N . CYS A 1 91 ? -8.119 5.335 -3.937 1.00 92.62 91 CYS A N 1
ATOM 743 C CA . CYS A 1 91 ? -7.778 6.751 -3.765 1.00 92.62 91 CYS A CA 1
ATOM 744 C C . CYS A 1 91 ? -6.623 6.974 -2.779 1.00 92.62 91 CYS A C 1
ATOM 746 O O . CYS A 1 91 ? -5.742 7.788 -3.050 1.00 92.62 91 CYS A O 1
ATOM 748 N N . ILE A 1 92 ? -6.605 6.255 -1.651 1.00 93.19 92 ILE A N 1
ATOM 749 C CA . ILE A 1 92 ? -5.490 6.312 -0.692 1.00 93.19 92 ILE A CA 1
ATOM 750 C C . ILE A 1 92 ? -4.207 5.798 -1.356 1.00 93.19 92 ILE A C 1
ATOM 752 O O . ILE A 1 92 ? -3.148 6.415 -1.245 1.00 93.19 92 ILE A O 1
ATOM 756 N N . LEU A 1 93 ? -4.304 4.679 -2.077 1.00 92.94 93 LEU A N 1
ATOM 757 C CA . LEU A 1 93 ? -3.153 4.013 -2.681 1.00 92.94 93 LEU A CA 1
ATOM 758 C C . LEU A 1 93 ? -2.551 4.775 -3.858 1.00 92.94 93 LEU A C 1
ATOM 760 O O . LEU A 1 93 ? -1.351 4.650 -4.106 1.00 92.94 93 LEU A O 1
ATOM 764 N N . HIS A 1 94 ? -3.346 5.604 -4.532 1.00 90.75 94 HIS A N 1
ATOM 765 C CA . HIS A 1 94 ? -2.899 6.439 -5.640 1.00 90.75 94 HIS A CA 1
ATOM 766 C C . HIS A 1 94 ? -1.712 7.341 -5.259 1.00 90.75 94 HIS A C 1
ATOM 768 O O . HIS A 1 94 ? -0.806 7.553 -6.066 1.00 90.75 94 HIS A O 1
ATOM 774 N N . ALA A 1 95 ? -1.639 7.794 -3.999 1.00 91.06 95 ALA A N 1
ATOM 775 C CA . ALA A 1 95 ? -0.509 8.574 -3.488 1.00 91.06 95 ALA A CA 1
ATOM 776 C C . ALA A 1 95 ? 0.844 7.835 -3.578 1.00 91.06 95 ALA A C 1
ATOM 778 O O . ALA A 1 95 ? 1.899 8.471 -3.597 1.00 91.06 95 ALA A O 1
ATOM 779 N N . TYR A 1 96 ? 0.818 6.503 -3.661 1.00 91.19 96 TYR A N 1
ATOM 780 C CA . TYR A 1 96 ? 2.000 5.649 -3.725 1.00 91.19 96 TYR A CA 1
ATOM 781 C C . TYR A 1 96 ? 2.304 5.120 -5.129 1.00 91.19 96 TYR A C 1
ATOM 783 O O . TYR A 1 96 ? 3.324 4.457 -5.299 1.00 91.19 96 TYR A O 1
ATOM 791 N N . PHE A 1 97 ? 1.482 5.403 -6.145 1.00 90.06 97 PHE A N 1
ATOM 792 C CA . PHE A 1 97 ? 1.681 4.834 -7.484 1.00 90.06 97 PHE A CA 1
ATOM 793 C C . PHE A 1 97 ? 3.011 5.269 -8.083 1.00 90.06 97 PHE A C 1
ATOM 795 O O . PHE A 1 97 ? 3.829 4.428 -8.434 1.00 90.06 97 PHE A O 1
ATOM 802 N N . VAL A 1 98 ? 3.282 6.572 -8.123 1.00 87.81 98 VAL A N 1
ATOM 803 C CA . VAL A 1 98 ? 4.533 7.105 -8.677 1.00 87.81 98 VAL A CA 1
ATOM 804 C C . VAL A 1 98 ? 5.781 6.505 -7.997 1.00 87.81 98 VAL A C 1
ATOM 806 O O . VAL A 1 98 ? 6.638 5.973 -8.707 1.00 87.81 98 VAL A O 1
ATOM 809 N N . PRO A 1 99 ? 5.929 6.523 -6.654 1.00 88.94 99 PRO A N 1
ATOM 810 C CA . PRO A 1 99 ? 7.085 5.893 -6.016 1.00 88.94 99 PRO A CA 1
ATOM 811 C C . PRO A 1 99 ? 7.109 4.363 -6.179 1.00 88.94 99 PRO A C 1
ATOM 813 O O . PRO A 1 99 ? 8.197 3.807 -6.356 1.00 88.94 99 PRO A O 1
ATOM 816 N N . ALA A 1 100 ? 5.954 3.684 -6.184 1.00 89.94 100 ALA A N 1
ATOM 817 C CA . ALA A 1 100 ? 5.868 2.246 -6.451 1.00 89.94 100 ALA A CA 1
ATOM 818 C C . ALA A 1 100 ? 6.395 1.900 -7.847 1.00 89.94 100 ALA A C 1
ATOM 820 O O . ALA A 1 100 ? 7.251 1.027 -7.973 1.00 89.94 100 ALA A O 1
ATOM 821 N N . ARG A 1 101 ? 5.932 2.612 -8.885 1.00 88.81 101 ARG A N 1
ATOM 822 C CA . ARG A 1 101 ? 6.336 2.400 -10.282 1.00 88.81 101 ARG A CA 1
ATOM 823 C C . ARG A 1 101 ? 7.839 2.584 -10.460 1.00 88.81 101 ARG A C 1
ATOM 825 O O . ARG A 1 101 ? 8.507 1.668 -10.931 1.00 88.81 101 ARG A O 1
ATOM 832 N N . ARG A 1 102 ? 8.402 3.691 -9.956 1.00 87.56 102 ARG A N 1
ATOM 833 C CA . ARG A 1 102 ? 9.858 3.932 -9.999 1.00 87.56 102 ARG A CA 1
ATOM 834 C C . ARG A 1 102 ? 10.649 2.820 -9.319 1.00 87.56 102 ARG A C 1
ATOM 836 O O . ARG A 1 102 ? 11.701 2.409 -9.804 1.00 87.56 102 ARG A O 1
ATOM 843 N N . ARG A 1 103 ? 10.179 2.333 -8.165 1.00 89.19 103 ARG A N 1
ATOM 844 C CA . ARG A 1 103 ? 10.859 1.248 -7.446 1.00 89.19 103 ARG A CA 1
ATOM 845 C C . ARG A 1 103 ? 10.721 -0.086 -8.182 1.00 89.19 103 ARG A C 1
ATOM 847 O O . ARG A 1 103 ? 11.687 -0.842 -8.201 1.00 89.19 103 ARG A O 1
ATOM 854 N N . ALA A 1 104 ? 9.584 -0.348 -8.821 1.00 87.12 104 ALA A N 1
ATOM 855 C CA . ALA A 1 104 ? 9.375 -1.526 -9.656 1.00 87.12 104 ALA A CA 1
ATOM 856 C C . ALA A 1 104 ? 10.314 -1.543 -10.870 1.00 87.12 104 ALA A C 1
ATOM 858 O O . ALA A 1 104 ? 10.968 -2.556 -11.106 1.00 87.12 104 ALA A O 1
ATOM 859 N N . ILE A 1 105 ? 10.446 -0.419 -11.580 1.00 83.62 105 ILE A N 1
ATOM 860 C CA . ILE A 1 105 ? 11.350 -0.281 -12.734 1.00 83.62 105 ILE A CA 1
ATOM 861 C C . ILE A 1 105 ? 12.803 -0.502 -12.311 1.00 83.62 105 ILE A C 1
ATOM 863 O O . ILE A 1 105 ? 13.488 -1.336 -12.891 1.00 83.62 105 ILE A O 1
ATOM 867 N N . ARG A 1 106 ? 13.249 0.111 -11.207 1.00 85.44 106 ARG A N 1
ATOM 868 C CA . ARG A 1 106 ? 14.598 -0.151 -10.671 1.00 85.44 106 ARG A CA 1
ATOM 869 C C . ARG A 1 106 ? 14.832 -1.624 -10.333 1.00 85.44 106 ARG A C 1
ATOM 871 O O . ARG A 1 106 ? 15.926 -2.134 -10.545 1.00 85.44 106 ARG A O 1
ATOM 878 N N . LEU A 1 107 ? 13.835 -2.316 -9.778 1.00 83.19 107 LEU A N 1
ATOM 879 C CA . LEU A 1 107 ? 13.948 -3.750 -9.494 1.00 83.19 107 LEU A CA 1
ATOM 880 C C . LEU A 1 107 ? 14.004 -4.589 -10.781 1.00 83.19 107 LEU A C 1
ATOM 882 O O . LEU A 1 107 ? 14.714 -5.596 -10.810 1.00 83.19 107 LEU A O 1
ATOM 886 N N . LEU A 1 108 ? 13.302 -4.174 -11.840 1.00 80.00 108 LEU A N 1
ATOM 887 C CA . LEU A 1 108 ? 13.402 -4.781 -13.169 1.00 80.00 108 LEU A CA 1
ATOM 888 C C . LEU A 1 108 ? 14.803 -4.587 -13.764 1.00 80.00 108 LEU A C 1
ATOM 890 O O . LEU A 1 108 ? 15.405 -5.577 -14.179 1.00 80.00 108 LEU A O 1
ATOM 894 N N . ASP A 1 109 ? 15.359 -3.374 -13.706 1.00 79.69 109 ASP A N 1
ATOM 895 C CA . ASP A 1 109 ? 16.712 -3.064 -14.198 1.00 79.69 109 ASP A CA 1
ATOM 896 C C . ASP A 1 109 ? 17.797 -3.874 -13.475 1.00 79.69 109 ASP A C 1
ATOM 898 O O . ASP A 1 109 ? 18.753 -4.356 -14.083 1.00 79.69 109 ASP A O 1
ATOM 902 N N . LEU A 1 110 ? 17.628 -4.086 -12.167 1.00 80.00 110 LEU A N 1
ATOM 903 C CA . LEU A 1 110 ? 18.529 -4.909 -11.354 1.00 80.00 110 LEU A CA 1
ATOM 904 C C . LEU A 1 110 ? 18.354 -6.421 -11.594 1.00 80.00 110 LEU A C 1
ATOM 906 O O . LEU A 1 110 ? 19.109 -7.228 -11.045 1.00 80.00 110 LEU A O 1
ATOM 910 N N . GLY A 1 111 ? 17.372 -6.826 -12.405 1.00 72.19 111 GLY A N 1
ATOM 911 C CA . GLY A 1 111 ? 17.089 -8.224 -12.720 1.00 72.19 111 GLY A CA 1
ATOM 912 C C . GLY A 1 111 ? 16.427 -8.998 -11.579 1.0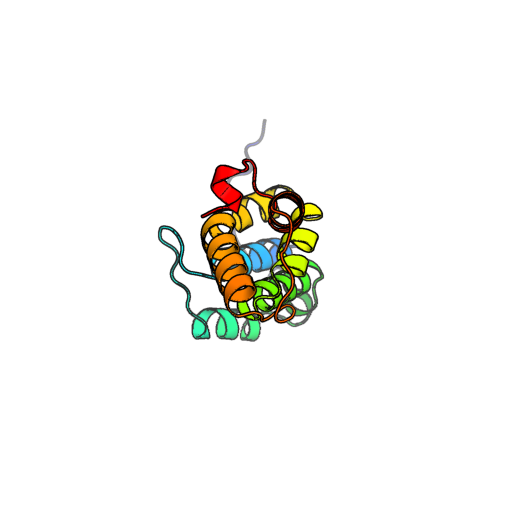0 72.19 111 GLY A C 1
ATOM 913 O O . GLY A 1 111 ? 16.495 -10.229 -11.571 1.00 72.19 111 GLY A O 1
ATOM 914 N N . ALA A 1 112 ? 15.775 -8.317 -10.627 1.00 68.56 112 ALA A N 1
ATOM 915 C CA . ALA A 1 112 ? 15.120 -8.947 -9.475 1.00 68.56 112 ALA A CA 1
ATOM 916 C C . ALA A 1 112 ? 13.962 -9.883 -9.875 1.00 68.56 112 ALA A C 1
ATOM 918 O O . ALA A 1 112 ? 13.629 -10.803 -9.133 1.00 68.56 112 ALA A O 1
ATOM 919 N N . TYR A 1 113 ? 13.389 -9.690 -11.068 1.00 68.31 113 TYR A N 1
ATOM 920 C CA . TYR A 1 113 ? 12.336 -10.541 -11.641 1.00 68.31 113 TYR A CA 1
ATOM 921 C C . TYR A 1 113 ? 12.854 -11.507 -12.730 1.00 68.31 113 TYR A C 1
ATOM 923 O O . TYR A 1 113 ? 12.065 -12.105 -13.462 1.00 68.31 113 TYR A O 1
ATOM 931 N N . GLY A 1 114 ? 14.179 -11.672 -12.830 1.00 63.84 114 GLY A N 1
ATOM 932 C CA . GLY A 1 114 ? 14.864 -12.545 -13.787 1.00 63.84 114 GLY A CA 1
ATOM 933 C C . GLY A 1 114 ? 15.875 -11.779 -14.645 1.00 63.84 114 GLY A C 1
ATOM 934 O O . GLY A 1 114 ? 15.506 -10.882 -15.399 1.00 63.84 114 GLY A O 1
ATOM 935 N N . ARG A 1 115 ? 17.163 -12.139 -14.555 1.00 52.88 115 ARG A N 1
ATOM 936 C CA . ARG A 1 115 ? 18.230 -11.555 -15.391 1.00 52.88 115 ARG A CA 1
ATOM 937 C C . ARG A 1 115 ? 18.013 -11.872 -16.875 1.00 52.88 115 ARG A C 1
ATOM 939 O O . ARG A 1 115 ? 17.741 -13.016 -17.228 1.00 52.88 115 ARG A O 1
ATOM 946 N N . GLY A 1 116 ? 18.228 -10.877 -17.739 1.00 55.50 116 GLY A N 1
ATOM 947 C CA . GLY A 1 116 ? 18.385 -11.074 -19.187 1.00 55.50 116 GLY A CA 1
ATOM 948 C C . GLY A 1 116 ? 17.094 -11.144 -20.006 1.00 55.50 116 GLY A C 1
ATOM 949 O O . GLY A 1 116 ? 17.148 -11.516 -21.175 1.00 55.50 116 GLY A O 1
ATOM 950 N N . ARG A 1 117 ? 15.937 -10.790 -19.434 1.00 59.06 117 ARG A N 1
ATOM 951 C CA . ARG A 1 117 ? 14.681 -10.675 -20.188 1.00 59.06 117 ARG A CA 1
ATOM 952 C C . ARG A 1 117 ? 14.411 -9.220 -20.547 1.00 59.06 117 ARG A C 1
ATOM 954 O O . ARG A 1 117 ? 14.228 -8.390 -19.664 1.00 59.06 117 ARG A O 1
ATOM 961 N N . THR A 1 118 ? 14.342 -8.928 -21.841 1.00 65.06 118 THR A N 1
ATOM 962 C CA . THR A 1 118 ? 13.717 -7.700 -22.331 1.00 65.06 118 THR A CA 1
ATOM 963 C C . THR A 1 118 ? 12.231 -7.770 -21.990 1.00 65.06 118 THR A C 1
ATOM 965 O O . THR A 1 118 ? 11.507 -8.648 -22.461 1.00 65.06 118 THR A O 1
ATOM 968 N N . VAL A 1 119 ? 11.776 -6.895 -21.096 1.00 69.38 119 VAL A N 1
ATOM 969 C CA . VAL A 1 119 ? 10.363 -6.828 -20.717 1.00 69.38 119 VAL A CA 1
ATOM 970 C C . VAL A 1 119 ? 9.671 -5.847 -21.663 1.00 69.38 119 VAL A C 1
ATOM 972 O O . VAL A 1 119 ? 10.105 -4.699 -21.753 1.00 69.38 119 VAL A O 1
ATOM 975 N N . PRO A 1 120 ? 8.618 -6.258 -22.392 1.00 75.56 120 PRO A N 1
ATOM 976 C CA . PRO A 1 120 ? 7.892 -5.346 -23.266 1.00 75.56 120 PRO A CA 1
ATOM 977 C C . PRO A 1 120 ? 7.299 -4.181 -22.469 1.00 75.56 120 PRO A C 1
ATOM 979 O O . PRO A 1 120 ? 6.681 -4.399 -21.426 1.00 75.56 120 PRO A O 1
ATOM 982 N N . LEU A 1 121 ? 7.403 -2.955 -22.988 1.00 74.44 121 LEU A N 1
ATOM 983 C CA . LEU A 1 121 ? 6.842 -1.760 -22.341 1.00 74.44 121 LEU A CA 1
ATOM 984 C C . LEU A 1 121 ? 5.334 -1.906 -22.065 1.00 74.44 121 LEU A C 1
ATOM 986 O O . LEU A 1 121 ? 4.850 -1.509 -21.010 1.00 74.44 121 LEU A O 1
ATOM 990 N N . SER A 1 122 ? 4.606 -2.575 -22.961 1.00 73.88 122 SER A N 1
ATOM 991 C CA . SER A 1 122 ? 3.178 -2.877 -22.804 1.00 73.88 122 SER A CA 1
ATOM 992 C C . SER A 1 122 ? 2.867 -3.794 -21.614 1.00 73.88 122 SER A C 1
ATOM 994 O O . SER A 1 122 ? 1.791 -3.697 -21.019 1.00 73.88 122 SER A O 1
ATOM 996 N N . PHE A 1 123 ? 3.798 -4.676 -21.238 1.00 74.69 123 PHE A N 1
ATOM 997 C CA . PHE A 1 123 ? 3.678 -5.496 -20.033 1.00 74.69 123 PHE A CA 1
ATOM 998 C C . PHE A 1 123 ? 3.878 -4.638 -18.783 1.00 74.69 123 PHE A C 1
ATOM 1000 O O . PHE A 1 123 ? 3.078 -4.728 -17.856 1.00 74.69 123 PHE A O 1
ATOM 1007 N N . VAL A 1 124 ? 4.884 -3.758 -18.788 1.00 76.44 124 VAL A N 1
ATOM 1008 C CA . VAL A 1 124 ? 5.149 -2.823 -17.682 1.00 76.44 124 VAL A CA 1
ATOM 1009 C C . VAL A 1 124 ? 3.962 -1.886 -17.460 1.00 76.44 124 VAL A C 1
ATOM 1011 O O . VAL A 1 124 ? 3.498 -1.763 -16.330 1.00 76.44 124 VAL A O 1
ATOM 1014 N N . GLN A 1 125 ? 3.398 -1.311 -18.528 1.00 77.12 125 GLN A N 1
ATOM 1015 C CA . GLN A 1 125 ? 2.204 -0.463 -18.444 1.00 77.12 125 GLN A CA 1
ATOM 1016 C C . GLN A 1 125 ? 1.028 -1.178 -17.779 1.00 77.12 125 GLN A C 1
ATOM 1018 O O . GLN A 1 125 ? 0.410 -0.643 -16.863 1.00 77.12 125 GLN A O 1
ATOM 1023 N N . ARG A 1 126 ? 0.738 -2.410 -18.212 1.00 75.69 126 ARG A N 1
ATOM 1024 C CA . ARG A 1 126 ? -0.390 -3.188 -17.692 1.00 75.69 126 ARG A CA 1
ATOM 1025 C C . ARG A 1 126 ? -0.190 -3.589 -16.235 1.00 75.69 126 ARG A C 1
ATOM 1027 O O . ARG A 1 126 ? -1.113 -3.480 -15.438 1.00 75.69 126 ARG A O 1
ATOM 1034 N N . VAL A 1 127 ? 1.002 -4.075 -15.901 1.00 76.81 127 VAL A N 1
ATOM 1035 C CA . VAL A 1 127 ? 1.319 -4.595 -14.564 1.00 76.81 127 VAL A CA 1
ATOM 1036 C C . VAL A 1 127 ? 1.433 -3.477 -13.536 1.00 76.81 127 VAL A C 1
ATOM 1038 O O . VAL A 1 127 ? 1.061 -3.675 -12.386 1.00 76.81 127 VAL A O 1
ATOM 1041 N N . LEU A 1 128 ? 1.927 -2.308 -13.938 1.00 79.31 128 LEU A N 1
ATOM 1042 C CA . LEU A 1 128 ? 2.120 -1.165 -13.048 1.00 79.31 128 LEU A CA 1
ATOM 1043 C C . LEU A 1 128 ? 0.980 -0.135 -13.115 1.00 79.31 128 LEU A C 1
ATOM 1045 O O . LEU A 1 128 ? 1.108 0.957 -12.553 1.00 79.31 128 LEU A O 1
ATOM 1049 N N . LEU A 1 129 ? -0.114 -0.481 -13.809 1.00 74.19 129 LEU A N 1
ATOM 1050 C CA . LEU A 1 129 ? -1.277 0.375 -14.055 1.00 74.19 129 LEU A CA 1
ATOM 1051 C C . LEU A 1 129 ? -0.875 1.780 -14.526 1.00 74.19 129 LEU A C 1
ATOM 1053 O O . LEU A 1 129 ? -1.375 2.759 -13.985 1.00 74.19 129 LEU A O 1
ATOM 1057 N N . ALA A 1 130 ? 0.086 1.894 -15.447 1.00 68.62 130 ALA A N 1
ATOM 1058 C CA . ALA A 1 130 ? 0.519 3.183 -15.986 1.00 68.62 130 ALA A CA 1
ATOM 1059 C C . ALA A 1 130 ? -0.472 3.693 -17.036 1.00 68.62 130 ALA A C 1
ATOM 1061 O O . ALA A 1 130 ? -0.824 2.948 -17.952 1.00 68.62 130 ALA A O 1
ATOM 1062 N N . ASP A 1 131 ? -0.884 4.958 -16.919 1.00 63.81 131 ASP A N 1
ATOM 1063 C CA . ASP A 1 131 ? -1.890 5.551 -17.807 1.00 63.81 131 ASP A CA 1
ATOM 1064 C C . ASP A 1 131 ? -1.298 5.894 -19.185 1.00 63.81 131 ASP A C 1
ATOM 1066 O O . ASP A 1 131 ? -2.017 5.954 -20.183 1.00 63.81 131 ASP A O 1
ATOM 1070 N N . SER A 1 132 ? 0.028 6.067 -19.273 1.00 61.25 132 SER A N 1
ATOM 1071 C CA . SER A 1 132 ? 0.734 6.374 -20.521 1.00 61.25 132 SER A CA 1
ATOM 1072 C C . SER A 1 132 ? 2.025 5.567 -20.702 1.00 61.25 132 SER A C 1
ATOM 1074 O O . SER A 1 132 ? 2.554 4.951 -19.775 1.00 61.25 132 SER A O 1
ATOM 1076 N N . ALA A 1 133 ? 2.529 5.523 -21.941 1.00 58.00 133 ALA A N 1
ATOM 1077 C CA . ALA A 1 133 ? 3.795 4.854 -22.266 1.00 58.00 133 ALA A CA 1
ATOM 1078 C C . ALA A 1 133 ? 5.003 5.617 -21.717 1.00 58.00 133 ALA A C 1
ATOM 1080 O O . ALA A 1 133 ? 6.000 4.999 -21.352 1.00 58.00 133 ALA A O 1
ATOM 1081 N N . GLU A 1 134 ? 4.884 6.940 -21.602 1.00 58.56 134 GLU A N 1
ATOM 1082 C CA . GLU A 1 134 ? 5.907 7.797 -21.007 1.00 58.56 134 GLU A CA 1
ATOM 1083 C C . GLU A 1 134 ? 6.031 7.553 -19.500 1.00 58.56 134 GLU A C 1
ATOM 1085 O O . GLU A 1 134 ? 7.141 7.462 -18.988 1.00 58.56 134 GLU A O 1
ATOM 1090 N N . GLU A 1 135 ? 4.913 7.338 -18.799 1.00 59.81 135 GLU A N 1
ATOM 1091 C CA . GLU A 1 135 ? 4.917 6.992 -17.371 1.00 59.81 135 GLU A CA 1
ATOM 1092 C C . GLU A 1 135 ? 5.485 5.600 -17.075 1.00 59.81 135 GLU A C 1
ATOM 1094 O O . GLU A 1 135 ? 5.927 5.344 -15.959 1.00 59.81 135 GLU A O 1
ATOM 1099 N N . ALA A 1 136 ? 5.451 4.684 -18.045 1.00 59.44 136 ALA A N 1
ATOM 1100 C CA . ALA A 1 136 ? 6.033 3.349 -17.906 1.00 59.44 136 ALA A CA 1
ATOM 1101 C C . ALA A 1 136 ? 7.521 3.291 -18.281 1.00 59.44 136 ALA A C 1
ATOM 1103 O O . ALA A 1 136 ? 8.173 2.284 -18.006 1.00 59.44 136 ALA A O 1
ATOM 1104 N N . ALA A 1 137 ? 8.045 4.344 -18.913 1.00 56.88 137 ALA A N 1
ATOM 1105 C CA . ALA A 1 137 ? 9.445 4.465 -19.310 1.00 56.88 137 ALA A CA 1
ATOM 1106 C C . ALA A 1 137 ? 10.307 5.262 -18.304 1.00 56.88 137 ALA A C 1
ATOM 1108 O O . ALA A 1 137 ? 11.517 5.359 -18.508 1.00 56.88 137 ALA A O 1
ATOM 1109 N N . GLN A 1 138 ? 9.702 5.833 -17.249 1.00 50.78 138 GLN A N 1
ATOM 1110 C CA . GLN A 1 138 ? 10.334 6.685 -16.221 1.00 50.78 138 GLN A CA 1
ATOM 1111 C C . GLN A 1 138 ? 10.358 6.027 -14.836 1.00 50.78 138 GLN A C 1
ATOM 1113 O O . GLN A 1 138 ? 11.387 6.157 -14.131 1.00 50.78 138 GLN A O 1
#

Foldseek 3Di:
DDDPPDPPPPPPDDDPCVLQVLLLVLLLQLDDFDPHHHDPVVSVVSLVPDDPVSNPDPSNVLSVVLSCCQVVLVLLVNVVSLVVDPPVSVVSCVRCLLVSLVSNVVCVVVQVVHPDDDDDLVNQCVSSVPPDSVSSVD

Sequence (138 aa):
SSYRTKSEVRQGEPCENEPEFRAYYLLLTMDTHGKYRRDKSAHTFALSKMRPEILHSGFVQFAVQLNSAYHEGNFVKFFEVVSRSPYLVACILHAYFVPARRRAIRLLDLGAYGRGRTVPLSFVQRVLLADSAEEAAQ